Protein AF-A0A958MLS2-F1 (afdb_monomer_lite)

Radius of gyration: 17.6 Å; chains: 1; bounding box: 51×24×46 Å

Structure (mmCIF, N/CA/C/O backbone):
data_AF-A0A958MLS2-F1
#
_entry.id   AF-A0A958MLS2-F1
#
loop_
_atom_site.group_PDB
_atom_site.id
_atom_site.type_symbol
_atom_site.label_atom_id
_atom_site.label_alt_id
_atom_site.label_comp_id
_atom_site.label_asym_id
_atom_site.label_entity_id
_atom_site.label_seq_id
_atom_site.pdbx_PDB_ins_code
_atom_site.Cartn_x
_atom_site.Cartn_y
_atom_site.Cartn_z
_atom_site.occupancy
_atom_site.B_iso_or_equiv
_atom_site.auth_seq_id
_atom_site.auth_comp_id
_atom_site.auth_asym_id
_atom_site.auth_atom_id
_atom_site.pdbx_PDB_model_num
ATOM 1 N N . MET A 1 1 ? 6.315 -8.065 21.417 1.00 44.38 1 MET A N 1
ATOM 2 C CA . MET A 1 1 ? 6.592 -8.180 19.967 1.00 44.38 1 MET A CA 1
ATOM 3 C C . MET A 1 1 ? 8.064 -7.854 19.732 1.00 44.38 1 MET A C 1
ATOM 5 O O . MET A 1 1 ? 8.367 -6.891 19.051 1.00 44.38 1 MET A O 1
ATOM 9 N N . GLU A 1 2 ? 8.985 -8.589 20.366 1.00 45.56 2 GLU A N 1
ATOM 10 C CA . GLU A 1 2 ? 10.394 -8.153 20.466 1.00 45.56 2 GLU A CA 1
ATOM 11 C C . GLU A 1 2 ? 11.393 -9.127 19.819 1.00 45.56 2 GLU A C 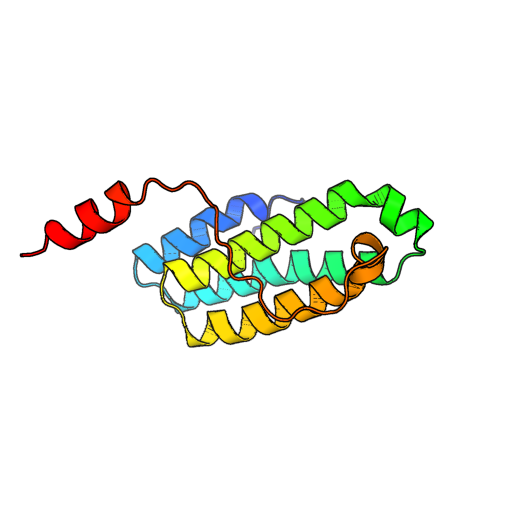1
ATOM 13 O O . GLU A 1 2 ? 12.591 -8.885 19.865 1.00 45.56 2 GLU A O 1
ATOM 18 N N . LYS A 1 3 ? 10.941 -10.224 19.189 1.00 49.12 3 LYS A N 1
ATOM 19 C CA . LYS A 1 3 ? 11.841 -11.200 18.540 1.00 49.12 3 LYS A CA 1
ATOM 20 C C . LYS A 1 3 ? 11.239 -11.902 17.319 1.00 49.12 3 LYS A C 1
ATOM 22 O O . LYS A 1 3 ? 11.164 -13.124 17.286 1.00 49.12 3 LYS A O 1
ATOM 27 N N . MET A 1 4 ? 10.860 -11.148 16.292 1.00 45.91 4 MET A N 1
ATOM 28 C CA . MET A 1 4 ? 10.838 -11.694 14.930 1.00 45.91 4 MET A CA 1
ATOM 29 C C . MET A 1 4 ? 11.526 -10.691 14.003 1.00 45.91 4 MET A C 1
ATOM 31 O O . MET A 1 4 ? 11.008 -9.586 13.852 1.00 45.91 4 MET A O 1
ATOM 35 N N . PRO A 1 5 ? 12.696 -11.013 13.418 1.00 44.91 5 PRO A N 1
ATOM 36 C CA . PRO A 1 5 ? 13.297 -10.176 12.393 1.00 44.91 5 PRO A CA 1
ATOM 37 C C . PRO A 1 5 ? 12.484 -10.372 11.112 1.00 44.91 5 PRO A C 1
ATOM 39 O O . PRO A 1 5 ? 12.824 -11.190 10.261 1.00 44.91 5 PRO A O 1
ATOM 42 N N . VAL A 1 6 ? 11.371 -9.645 11.006 1.00 49.91 6 VAL A N 1
ATOM 43 C CA . VAL A 1 6 ? 10.519 -9.645 9.809 1.00 49.91 6 VAL A CA 1
ATOM 44 C C . VAL A 1 6 ? 11.298 -9.091 8.601 1.00 49.91 6 VAL A C 1
ATOM 46 O O . VAL A 1 6 ? 10.979 -9.398 7.466 1.00 49.91 6 VAL A O 1
ATOM 49 N N . ASP A 1 7 ? 12.400 -8.370 8.840 1.00 49.53 7 ASP A N 1
ATOM 50 C CA . ASP A 1 7 ? 13.270 -7.726 7.844 1.00 49.53 7 ASP A CA 1
ATOM 51 C C . ASP A 1 7 ? 14.083 -8.640 6.911 1.00 49.53 7 ASP A C 1
ATOM 53 O O . ASP A 1 7 ? 14.839 -8.123 6.092 1.00 49.53 7 ASP A O 1
ATOM 57 N N . LYS A 1 8 ? 13.982 -9.974 7.002 1.00 44.41 8 LYS A N 1
ATOM 58 C CA . LYS A 1 8 ? 14.843 -10.871 6.198 1.00 44.41 8 LYS A CA 1
ATOM 59 C C . LYS A 1 8 ? 14.141 -11.812 5.236 1.00 44.41 8 LYS A C 1
ATOM 61 O O . LYS A 1 8 ? 14.820 -12.480 4.463 1.00 44.41 8 LYS A O 1
ATOM 66 N N . PHE A 1 9 ? 12.819 -11.865 5.249 1.00 45.62 9 PHE A N 1
ATOM 67 C CA . PHE A 1 9 ? 12.084 -12.764 4.375 1.00 45.62 9 PHE A CA 1
ATOM 68 C C . PHE A 1 9 ? 10.737 -12.134 4.036 1.00 45.62 9 PHE A C 1
ATOM 70 O O . PHE A 1 9 ? 10.109 -11.561 4.922 1.00 45.62 9 PHE A O 1
ATOM 77 N N . GLY A 1 10 ? 10.291 -12.265 2.784 1.00 54.19 10 GLY A N 1
ATOM 78 C CA . GLY A 1 10 ? 9.017 -11.752 2.251 1.00 54.19 10 GLY A CA 1
ATOM 79 C C . GLY A 1 10 ? 7.749 -12.366 2.868 1.00 54.19 10 GLY A C 1
ATOM 80 O O . GLY A 1 10 ? 6.761 -12.587 2.178 1.00 54.19 10 GLY A O 1
ATOM 81 N N . TYR A 1 11 ? 7.767 -12.658 4.169 1.00 60.72 11 TYR A N 1
ATOM 82 C CA . TYR A 1 11 ? 6.664 -13.181 4.967 1.00 60.72 11 TYR A CA 1
ATOM 83 C C . TYR A 1 11 ? 5.753 -12.078 5.523 1.00 60.72 11 TYR A C 1
ATOM 85 O O . TYR A 1 11 ? 4.899 -12.367 6.356 1.00 60.72 11 TYR A O 1
ATOM 93 N N . TYR A 1 12 ? 5.901 -10.820 5.092 1.00 69.62 12 TYR A N 1
ATOM 94 C CA . TYR A 1 12 ? 4.982 -9.741 5.486 1.00 69.62 12 TYR A CA 1
ATOM 95 C C . TYR A 1 12 ? 3.538 -10.034 5.059 1.00 69.62 12 TYR A C 1
ATOM 97 O O . TYR A 1 12 ? 2.597 -9.667 5.753 1.00 69.62 12 TYR A O 1
ATOM 105 N N . THR A 1 13 ? 3.383 -10.806 3.987 1.00 70.25 13 THR A N 1
ATOM 106 C CA . THR A 1 13 ? 2.121 -11.360 3.486 1.00 70.25 13 THR A CA 1
ATOM 107 C C . THR A 1 13 ? 1.385 -12.197 4.537 1.00 70.25 13 THR A C 1
ATOM 109 O O . THR A 1 13 ? 0.161 -12.176 4.618 1.00 70.25 13 THR A O 1
ATOM 112 N N . LEU A 1 14 ? 2.122 -12.886 5.416 1.00 80.81 14 LEU A N 1
ATOM 113 C CA . LEU A 1 14 ? 1.549 -13.670 6.512 1.00 80.81 14 LEU A CA 1
ATOM 114 C C . LEU A 1 14 ? 0.997 -12.789 7.635 1.00 80.81 14 LEU A C 1
ATOM 116 O O . LEU A 1 14 ? 0.289 -13.292 8.505 1.00 80.81 14 LEU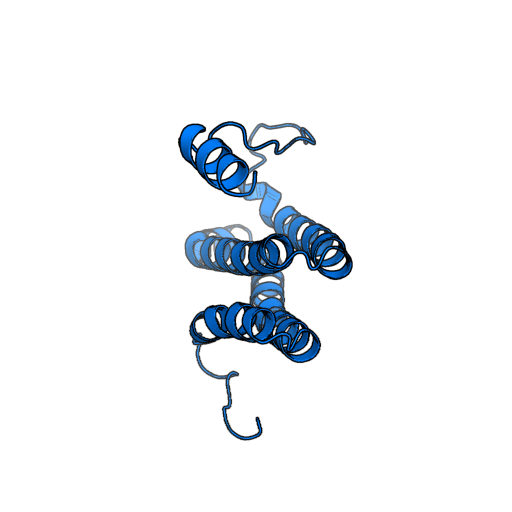 A O 1
ATOM 120 N N . LEU A 1 15 ? 1.336 -11.498 7.651 1.00 85.19 15 LEU A N 1
ATOM 121 C CA . LEU A 1 15 ? 0.894 -10.553 8.672 1.00 85.19 15 LEU A CA 1
ATOM 122 C C . LEU A 1 15 ? -0.417 -9.853 8.297 1.00 85.19 15 LEU A C 1
ATOM 124 O O . LEU A 1 15 ? -1.100 -9.359 9.191 1.00 85.19 15 LEU A O 1
ATOM 128 N N . GLU A 1 16 ? -0.802 -9.856 7.019 1.00 83.75 16 GLU A N 1
ATOM 129 C CA . GLU A 1 16 ? -2.023 -9.200 6.532 1.00 83.75 16 GLU A CA 1
ATOM 130 C C . GLU A 1 16 ? -3.291 -9.690 7.261 1.00 83.75 16 GLU A C 1
ATOM 132 O O . GLU A 1 16 ? -4.039 -8.844 7.763 1.00 83.75 16 GLU A O 1
ATOM 137 N N . PRO A 1 17 ? -3.507 -11.010 7.481 1.00 89.56 17 PRO A N 1
ATOM 138 C CA . PRO A 1 17 ? -4.676 -11.489 8.226 1.00 89.56 17 PRO A CA 1
ATOM 139 C C . PRO A 1 17 ? -4.729 -10.988 9.678 1.00 89.56 17 PRO A C 1
ATOM 141 O O . PRO A 1 17 ? -5.806 -10.845 10.257 1.00 89.56 17 PRO A O 1
ATOM 144 N N . PHE A 1 18 ? -3.574 -10.693 10.285 1.00 92.25 18 PHE A N 1
ATOM 145 C CA . PHE A 1 18 ? -3.510 -10.206 11.664 1.00 92.25 18 PHE A CA 1
ATOM 146 C C . PHE A 1 18 ? -3.931 -8.739 11.792 1.00 92.25 18 PHE A C 1
ATOM 148 O O . PHE A 1 18 ? -4.335 -8.334 12.881 1.00 92.25 18 PHE A O 1
ATOM 155 N N . ILE A 1 19 ? -3.873 -7.949 10.713 1.00 95.62 19 ILE A N 1
ATOM 156 C CA . ILE A 1 19 ? -4.387 -6.571 10.708 1.00 95.62 19 ILE A CA 1
ATOM 157 C C . ILE A 1 19 ? -5.899 -6.606 10.927 1.00 95.62 19 ILE A C 1
ATOM 159 O O . ILE A 1 19 ? -6.389 -5.995 11.876 1.00 95.62 19 ILE A O 1
ATOM 163 N N . GLY A 1 20 ? -6.613 -7.390 10.112 1.00 94.25 20 GLY A N 1
ATOM 164 C CA . GLY A 1 20 ? -8.050 -7.603 10.276 1.00 94.25 20 GLY A CA 1
ATOM 165 C C . GLY A 1 20 ? -8.382 -8.204 11.638 1.00 94.25 20 GLY A C 1
ATOM 166 O O . GLY A 1 20 ? -9.194 -7.658 12.374 1.00 94.25 20 GLY A O 1
ATOM 167 N N . GLY A 1 21 ? -7.637 -9.231 12.057 1.00 96.50 21 GLY A N 1
ATOM 168 C CA . GLY A 1 21 ? -7.806 -9.827 13.382 1.00 96.50 21 GLY A CA 1
ATOM 169 C C . GLY A 1 21 ? -7.648 -8.840 14.548 1.00 96.50 21 GLY A C 1
ATOM 170 O O . GLY A 1 21 ? -8.292 -9.022 15.577 1.00 96.50 21 GLY A O 1
ATOM 171 N N . TYR A 1 22 ? -6.825 -7.790 14.420 1.00 97.94 22 TYR A N 1
ATOM 172 C CA . TYR A 1 22 ? -6.755 -6.730 15.429 1.00 97.94 22 TYR A CA 1
ATOM 173 C C . TYR A 1 22 ? -7.961 -5.791 15.398 1.00 97.94 22 TYR A C 1
ATOM 175 O O . TYR A 1 22 ? -8.379 -5.363 16.475 1.00 97.94 22 TYR A O 1
ATOM 183 N N . TYR A 1 23 ? -8.520 -5.488 14.224 1.00 97.31 23 TYR A N 1
ATOM 184 C CA . TYR A 1 23 ? -9.774 -4.738 14.127 1.00 97.31 23 TYR A CA 1
ATOM 185 C C . TYR A 1 23 ? -10.948 -5.516 14.737 1.00 97.31 23 TYR A C 1
ATOM 187 O O . TYR A 1 23 ? -11.669 -4.954 15.555 1.00 97.31 23 TYR A O 1
ATOM 195 N N . GLU A 1 24 ? -11.066 -6.815 14.444 1.00 96.94 24 GLU A N 1
ATOM 196 C CA . GLU A 1 24 ? -12.130 -7.705 14.951 1.00 96.94 24 GLU A CA 1
ATOM 197 C C . GLU A 1 24 ? -12.190 -7.796 16.483 1.00 96.94 24 GLU A C 1
ATOM 199 O O . GLU A 1 24 ? -13.241 -8.036 17.069 1.00 96.94 24 GLU A O 1
ATOM 204 N N . ILE A 1 25 ? -11.056 -7.600 17.163 1.00 97.75 25 ILE A N 1
ATOM 205 C CA . ILE A 1 25 ? -10.981 -7.598 18.634 1.00 97.75 25 ILE A CA 1
ATOM 206 C C . ILE A 1 25 ? -10.859 -6.187 19.222 1.00 97.75 25 ILE A C 1
ATOM 208 O O . ILE A 1 25 ? -10.334 -6.028 20.328 1.00 97.75 25 ILE A O 1
ATOM 212 N N . GLU A 1 26 ? -11.274 -5.171 18.460 1.00 96.88 26 GLU A N 1
ATOM 213 C CA . GLU A 1 26 ? -11.312 -3.752 18.842 1.00 96.88 26 GLU A CA 1
ATOM 214 C C . GLU A 1 26 ? -9.941 -3.176 19.258 1.00 96.88 26 GLU A C 1
ATOM 216 O O . GLU A 1 26 ? -9.832 -2.204 20.008 1.00 96.88 26 GLU A O 1
ATOM 221 N N . LYS A 1 27 ? -8.842 -3.757 18.761 1.00 98.00 27 LYS A N 1
ATOM 222 C CA . LYS A 1 27 ? -7.466 -3.279 18.991 1.00 98.00 27 LYS A CA 1
ATOM 223 C C . LYS A 1 27 ? -6.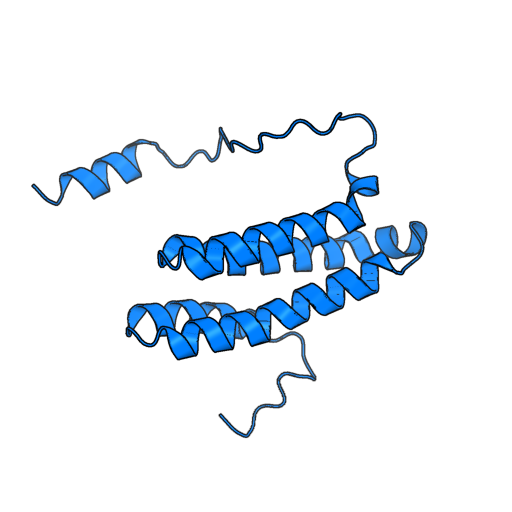986 -2.411 17.832 1.00 98.00 27 LYS A C 1
ATOM 225 O O . LYS A 1 27 ? -5.913 -2.653 17.273 1.00 98.00 27 LYS A O 1
ATOM 230 N N . THR A 1 28 ? -7.745 -1.360 17.534 1.00 97.25 28 THR A N 1
ATOM 231 C CA . THR A 1 28 ? -7.521 -0.422 16.420 1.00 97.25 28 THR A CA 1
ATOM 232 C C . THR A 1 28 ? -6.087 0.105 16.351 1.00 97.25 28 THR A C 1
ATOM 234 O O . THR A 1 28 ? -5.462 0.036 15.298 1.00 97.25 28 THR A O 1
ATOM 237 N N . ASP A 1 29 ? -5.492 0.538 17.467 1.00 97.50 29 ASP A N 1
ATOM 238 C CA . ASP A 1 29 ? -4.112 1.055 17.463 1.00 97.50 29 ASP A CA 1
ATOM 239 C C . ASP A 1 29 ? -3.079 0.003 17.033 1.00 97.50 29 ASP A C 1
ATOM 241 O O . ASP A 1 29 ? -2.079 0.322 16.387 1.00 97.50 29 ASP A O 1
ATOM 245 N N . LYS A 1 30 ? -3.314 -1.273 17.367 1.00 96.94 30 LYS A N 1
ATOM 246 C CA . LYS A 1 30 ? -2.439 -2.374 16.940 1.00 96.94 30 LYS A CA 1
ATOM 247 C C . LYS A 1 30 ? -2.655 -2.716 15.474 1.00 96.94 30 LYS A C 1
ATOM 249 O O . LYS A 1 30 ? -1.669 -2.982 14.792 1.00 96.94 30 LYS A O 1
ATOM 254 N N . ALA A 1 31 ? -3.903 -2.672 15.006 1.00 97.56 31 ALA A N 1
ATOM 255 C CA . ALA A 1 31 ? -4.236 -2.863 13.600 1.00 97.56 31 ALA A CA 1
ATOM 256 C C . ALA A 1 31 ? -3.551 -1.799 12.734 1.00 97.56 31 ALA A C 1
ATOM 258 O O . ALA A 1 31 ? -2.781 -2.141 11.841 1.00 97.56 31 ALA A O 1
ATOM 259 N N . ARG A 1 32 ? -3.722 -0.516 13.081 1.00 98.00 32 ARG A N 1
ATOM 260 C CA . ARG A 1 32 ? -3.094 0.622 12.393 1.00 98.00 32 ARG A CA 1
ATOM 261 C C . ARG A 1 32 ? -1.573 0.545 12.401 1.00 98.00 32 ARG A C 1
ATOM 263 O O . ARG A 1 32 ? -0.942 0.790 11.377 1.00 98.00 32 ARG A O 1
ATOM 270 N N . LYS A 1 33 ? -0.972 0.186 13.539 1.00 97.12 33 LYS A N 1
ATOM 271 C CA . LYS A 1 33 ? 0.483 0.029 13.635 1.00 97.12 33 LYS A CA 1
ATOM 272 C C . LYS A 1 33 ? 0.991 -1.090 12.726 1.00 97.12 33 LYS A C 1
ATOM 274 O O . LYS A 1 33 ? 1.927 -0.868 11.968 1.00 97.12 33 LYS A O 1
ATOM 279 N N . LEU A 1 34 ? 0.365 -2.268 12.780 1.00 95.69 34 LEU A N 1
ATOM 280 C CA . LEU A 1 34 ? 0.762 -3.386 11.929 1.00 95.69 34 LEU A CA 1
ATOM 281 C C . LEU A 1 34 ? 0.549 -3.058 10.447 1.00 95.69 34 LEU A C 1
ATOM 283 O O . LEU A 1 34 ? 1.432 -3.335 9.643 1.00 95.69 34 LEU A O 1
ATOM 287 N N . TYR A 1 35 ? -0.567 -2.413 10.099 1.00 97.19 35 TYR A N 1
ATOM 288 C CA . TYR A 1 35 ? -0.807 -1.897 8.754 1.00 97.19 35 TYR A CA 1
ATOM 289 C C . TYR A 1 35 ? 0.359 -1.021 8.285 1.00 97.19 35 TYR A C 1
ATOM 291 O O . TYR A 1 35 ? 0.909 -1.271 7.220 1.00 97.19 35 TYR A O 1
ATOM 299 N N . GLN A 1 36 ? 0.781 -0.037 9.087 1.00 96.94 36 GLN A N 1
ATOM 300 C CA . GLN A 1 36 ? 1.869 0.873 8.715 1.00 96.94 36 GLN A CA 1
ATOM 301 C C . GLN A 1 36 ? 3.196 0.134 8.527 1.00 96.94 36 GLN A C 1
ATOM 303 O O . GLN A 1 36 ? 3.916 0.402 7.565 1.00 96.94 36 GLN A O 1
ATOM 308 N N . ASP A 1 37 ? 3.504 -0.806 9.423 1.00 93.69 37 ASP A N 1
ATOM 309 C CA . ASP A 1 37 ? 4.731 -1.600 9.365 1.00 93.69 37 ASP A CA 1
ATOM 310 C C . ASP A 1 37 ? 4.788 -2.461 8.086 1.00 93.69 37 ASP A C 1
ATOM 312 O O . ASP A 1 37 ? 5.846 -2.559 7.462 1.00 93.69 37 ASP A O 1
ATOM 316 N N . VAL A 1 38 ? 3.659 -3.052 7.669 1.00 94.12 38 VAL A N 1
ATOM 317 C CA . VAL A 1 38 ? 3.565 -3.880 6.452 1.00 94.12 38 VAL A CA 1
ATOM 318 C C . VAL A 1 38 ? 3.510 -3.008 5.192 1.00 94.12 38 VAL A C 1
ATOM 320 O O . VAL A 1 38 ? 4.293 -3.227 4.270 1.00 94.12 38 VAL A O 1
ATOM 323 N N . ALA A 1 39 ? 2.653 -1.982 5.157 1.00 96.06 39 ALA A N 1
ATOM 324 C CA . ALA A 1 39 ? 2.495 -1.083 4.010 1.00 96.06 39 ALA A CA 1
ATOM 325 C C . ALA A 1 39 ? 3.816 -0.409 3.626 1.00 96.06 39 ALA A C 1
ATOM 327 O O . ALA A 1 39 ? 4.140 -0.298 2.445 1.00 96.06 39 ALA A O 1
ATOM 328 N N . LYS A 1 40 ? 4.627 -0.031 4.622 1.00 95.25 40 LYS A N 1
ATOM 329 C CA . LYS A 1 40 ? 5.951 0.553 4.401 1.00 95.25 40 LYS A CA 1
ATOM 330 C C . LYS A 1 40 ? 6.856 -0.333 3.538 1.00 95.25 40 LYS A C 1
ATOM 332 O O . LYS A 1 40 ? 7.634 0.203 2.761 1.00 95.25 40 LYS A O 1
ATOM 337 N N . LYS A 1 41 ? 6.749 -1.662 3.629 1.00 93.38 41 LYS A N 1
ATOM 338 C CA . LYS A 1 41 ? 7.574 -2.584 2.833 1.00 93.38 41 LYS A CA 1
ATOM 339 C C . LYS A 1 41 ? 7.218 -2.547 1.357 1.00 93.38 41 LYS A C 1
ATOM 341 O O . LYS A 1 41 ? 8.109 -2.390 0.531 1.00 93.38 41 LYS A O 1
ATOM 346 N N . TYR A 1 42 ? 5.928 -2.591 1.036 1.00 94.94 42 TYR A N 1
ATOM 347 C CA . TYR A 1 42 ? 5.479 -2.447 -0.348 1.00 94.94 42 TYR A CA 1
ATOM 348 C C . TYR A 1 42 ? 5.814 -1.055 -0.896 1.00 94.94 42 TYR A C 1
ATOM 350 O O . TYR A 1 42 ? 6.325 -0.931 -2.001 1.00 94.94 42 TYR A O 1
ATOM 358 N N . GLN A 1 43 ? 5.633 -0.001 -0.097 1.00 96.75 43 GLN A N 1
ATOM 359 C CA . GLN A 1 43 ? 6.021 1.365 -0.464 1.00 96.75 43 GLN A CA 1
ATOM 360 C C . GLN A 1 43 ? 7.529 1.496 -0.760 1.00 96.75 43 GLN A C 1
ATOM 362 O O . GLN A 1 43 ? 7.914 2.116 -1.750 1.00 96.75 43 GLN A O 1
ATOM 367 N N . GLU A 1 44 ? 8.392 0.909 0.077 1.00 95.25 44 GLU A N 1
ATOM 368 C CA . GLU A 1 44 ? 9.848 0.893 -0.127 1.00 95.25 44 GLU A CA 1
ATOM 369 C C . GLU A 1 44 ? 10.237 0.135 -1.404 1.00 95.25 44 GLU A C 1
ATOM 371 O O . GLU A 1 44 ? 11.065 0.634 -2.169 1.00 95.25 44 GLU A O 1
ATOM 376 N N . ASN A 1 45 ? 9.608 -1.013 -1.674 1.00 94.75 45 ASN A N 1
ATOM 377 C CA . ASN A 1 45 ? 9.841 -1.780 -2.896 1.00 94.75 45 ASN A CA 1
ATOM 378 C C . ASN A 1 45 ? 9.402 -1.010 -4.148 1.00 94.75 45 ASN A C 1
ATOM 380 O O . ASN A 1 45 ? 10.185 -0.851 -5.081 1.00 94.75 45 ASN A O 1
ATOM 384 N N . LEU A 1 46 ? 8.180 -0.469 -4.157 1.00 96.56 46 LEU A N 1
ATOM 385 C CA . LEU A 1 46 ? 7.656 0.318 -5.277 1.00 96.56 46 LEU A CA 1
ATOM 386 C C . LEU A 1 46 ? 8.526 1.547 -5.549 1.00 96.56 46 LEU A C 1
ATOM 388 O O . LEU A 1 46 ? 8.832 1.854 -6.700 1.00 96.56 46 LEU A O 1
ATOM 392 N N . LYS A 1 47 ? 9.006 2.217 -4.496 1.00 96.25 47 LYS A N 1
ATOM 393 C CA . LYS A 1 47 ? 9.978 3.298 -4.655 1.00 96.25 47 LYS A CA 1
ATOM 394 C C . LYS A 1 47 ? 11.268 2.800 -5.309 1.00 96.25 47 LYS A C 1
ATOM 396 O O . LYS A 1 47 ? 11.713 3.405 -6.279 1.00 96.25 47 LYS A O 1
ATOM 401 N N . TYR A 1 48 ? 11.845 1.708 -4.812 1.00 94.94 48 TYR A N 1
ATOM 402 C CA . TYR A 1 48 ? 13.061 1.127 -5.381 1.00 94.94 48 TYR A CA 1
ATOM 403 C C . TYR A 1 48 ? 12.896 0.801 -6.872 1.00 94.94 48 TYR A C 1
ATOM 405 O O . TYR A 1 48 ? 13.728 1.206 -7.682 1.00 94.94 48 TYR A O 1
ATOM 413 N N . TYR A 1 49 ? 11.803 0.135 -7.253 1.00 94.25 49 TYR A N 1
ATOM 414 C CA . TYR A 1 49 ? 11.542 -0.200 -8.651 1.00 94.25 49 TYR A CA 1
ATOM 415 C C . TYR A 1 49 ? 11.369 1.043 -9.530 1.00 94.25 49 TYR A C 1
ATOM 417 O O . TYR A 1 49 ? 11.883 1.064 -10.647 1.00 94.25 49 TYR A O 1
ATOM 425 N N . SER A 1 50 ? 10.726 2.101 -9.024 1.00 94.94 50 SER A N 1
ATOM 426 C CA . SER A 1 50 ? 10.548 3.355 -9.773 1.00 94.94 50 SER A CA 1
ATOM 427 C C . SER A 1 50 ? 11.863 4.056 -10.135 1.00 94.94 50 SER A C 1
ATOM 429 O O . SER A 1 50 ? 11.917 4.812 -11.102 1.00 94.94 50 SER A O 1
ATOM 431 N N . GLU A 1 51 ? 12.939 3.790 -9.388 1.00 95.50 51 GLU A N 1
ATOM 432 C CA . GLU A 1 51 ? 14.269 4.362 -9.624 1.00 95.50 51 GLU A CA 1
ATOM 433 C C . GLU A 1 51 ? 15.075 3.570 -10.677 1.00 95.50 51 GLU A C 1
ATOM 435 O O . GLU A 1 51 ? 16.150 4.004 -11.098 1.00 95.50 51 GLU A O 1
ATOM 440 N N . LEU A 1 52 ? 14.574 2.413 -11.130 1.00 93.19 52 LEU A N 1
ATOM 441 C CA . LEU A 1 52 ? 15.216 1.597 -12.163 1.00 93.19 52 LEU A CA 1
ATOM 442 C C . LEU A 1 52 ? 14.927 2.124 -13.577 1.00 93.19 52 LEU A C 1
ATOM 444 O O . LEU A 1 52 ? 13.959 2.840 -13.823 1.00 93.19 52 LEU A O 1
ATOM 448 N N . THR A 1 53 ? 15.747 1.710 -14.547 1.00 95.56 53 THR A N 1
ATOM 449 C CA . THR A 1 53 ? 15.466 1.941 -15.975 1.00 95.56 53 THR A CA 1
ATOM 450 C C . THR A 1 53 ? 14.184 1.223 -16.406 1.00 95.56 53 THR A C 1
ATOM 452 O O . THR A 1 53 ? 13.877 0.163 -15.868 1.00 95.56 53 THR A O 1
ATOM 455 N N . ILE A 1 54 ? 13.482 1.731 -17.426 1.00 94.44 54 ILE A N 1
ATOM 456 C CA . ILE A 1 54 ? 12.245 1.112 -17.954 1.00 94.44 54 ILE A CA 1
ATOM 457 C C . ILE A 1 54 ? 12.462 -0.365 -18.329 1.00 94.44 54 ILE A C 1
ATOM 459 O O . ILE A 1 54 ? 11.635 -1.214 -18.007 1.00 94.44 54 ILE A O 1
ATOM 463 N N . GLU A 1 55 ? 13.607 -0.702 -18.933 1.00 94.12 55 GLU A N 1
ATOM 464 C CA . GLU A 1 55 ? 13.972 -2.095 -19.239 1.00 94.12 55 GLU A CA 1
ATOM 465 C C . GLU A 1 55 ? 14.010 -2.973 -17.976 1.00 94.12 55 GLU A C 1
ATOM 467 O O . GLU A 1 55 ? 13.479 -4.082 -17.963 1.00 94.12 55 GLU A O 1
ATOM 472 N N . ASN A 1 56 ? 14.616 -2.478 -16.893 1.00 92.12 56 ASN A N 1
ATOM 473 C CA . ASN A 1 56 ? 14.682 -3.217 -15.637 1.00 92.12 56 ASN A CA 1
ATOM 474 C C . ASN A 1 56 ? 13.331 -3.238 -14.915 1.00 92.12 56 ASN A C 1
ATOM 476 O O . ASN A 1 56 ? 12.993 -4.265 -14.342 1.00 92.12 56 ASN A O 1
ATOM 480 N N . GLN A 1 57 ? 12.538 -2.165 -14.975 1.00 94.62 57 GLN A N 1
ATOM 481 C CA . GLN A 1 57 ? 11.162 -2.187 -14.473 1.00 94.62 57 GLN A CA 1
ATOM 482 C C . GLN A 1 57 ? 10.340 -3.259 -15.200 1.00 94.62 57 GLN A C 1
ATOM 484 O O . GLN A 1 57 ? 9.647 -4.030 -14.556 1.00 94.62 57 GLN A O 1
ATOM 489 N N . THR A 1 58 ? 10.489 -3.376 -16.524 1.00 94.56 58 THR A N 1
ATOM 490 C CA . THR A 1 58 ? 9.823 -4.415 -17.330 1.00 94.56 58 THR A CA 1
ATOM 491 C C . THR A 1 58 ? 10.286 -5.816 -16.929 1.00 94.56 58 THR A C 1
ATOM 493 O O . THR A 1 58 ? 9.483 -6.739 -16.843 1.00 94.56 58 THR A O 1
ATOM 496 N N . ARG A 1 59 ? 11.584 -5.987 -16.638 1.00 95.44 59 ARG A N 1
ATOM 497 C CA . ARG A 1 59 ? 12.135 -7.259 -16.146 1.00 95.44 59 ARG A CA 1
ATOM 498 C C . ARG A 1 59 ? 11.539 -7.685 -14.801 1.00 95.44 59 ARG A C 1
ATOM 500 O O . ARG A 1 59 ? 11.436 -8.883 -14.574 1.00 95.44 59 ARG A O 1
ATOM 507 N N . TYR A 1 60 ? 11.188 -6.728 -13.946 1.00 93.69 60 TYR A N 1
ATOM 508 C CA . TYR A 1 60 ? 10.597 -6.957 -12.623 1.00 93.69 60 TYR A CA 1
ATOM 509 C C . TYR A 1 60 ? 9.093 -6.647 -12.580 1.00 93.69 60 TYR A C 1
ATOM 511 O O . TYR A 1 60 ? 8.555 -6.313 -11.523 1.00 93.69 60 TYR A O 1
ATOM 519 N N . LEU A 1 61 ? 8.412 -6.677 -13.731 1.00 94.62 61 LEU A N 1
ATOM 520 C CA . LEU A 1 61 ? 7.018 -6.247 -13.823 1.00 94.62 61 LEU A CA 1
ATOM 521 C C . LEU A 1 61 ? 6.103 -7.100 -12.936 1.00 94.62 61 LEU A C 1
ATOM 523 O O . LEU A 1 61 ? 5.249 -6.549 -12.246 1.00 94.62 61 LEU A O 1
ATOM 527 N N . ASP A 1 62 ? 6.321 -8.415 -12.895 1.00 94.75 62 ASP A N 1
ATOM 528 C CA . ASP A 1 62 ? 5.531 -9.334 -12.071 1.00 94.75 62 ASP A CA 1
ATOM 529 C C . ASP A 1 62 ? 5.670 -9.018 -10.573 1.00 94.75 62 ASP A C 1
ATOM 531 O O . ASP A 1 62 ? 4.683 -9.037 -9.830 1.00 94.75 62 ASP A O 1
ATOM 535 N N . GLU A 1 63 ? 6.879 -8.685 -10.110 1.00 94.00 63 GLU A N 1
ATOM 536 C CA . GLU A 1 63 ? 7.124 -8.273 -8.729 1.00 94.00 63 GLU A CA 1
ATOM 537 C C . GLU A 1 63 ? 6.495 -6.911 -8.416 1.00 94.00 63 GLU A C 1
ATOM 539 O O . GLU A 1 63 ? 5.863 -6.760 -7.370 1.00 94.00 63 GLU A O 1
ATOM 544 N N . ILE A 1 64 ? 6.603 -5.943 -9.333 1.00 94.94 64 ILE A N 1
ATOM 545 C CA . ILE A 1 64 ? 5.977 -4.620 -9.192 1.00 94.94 64 ILE A CA 1
ATOM 546 C C . ILE A 1 64 ? 4.457 -4.763 -9.070 1.00 94.94 64 ILE A C 1
ATOM 548 O O . ILE A 1 64 ? 3.859 -4.210 -8.146 1.00 94.94 64 ILE A O 1
ATOM 552 N N . VAL A 1 65 ? 3.829 -5.524 -9.970 1.00 95.88 65 VAL A N 1
ATOM 553 C CA . VAL A 1 65 ? 2.380 -5.771 -9.948 1.00 95.88 65 VAL A CA 1
ATOM 554 C C . VAL A 1 65 ? 1.980 -6.484 -8.659 1.00 95.88 65 VAL A C 1
ATOM 556 O O . VAL A 1 65 ? 1.029 -6.063 -8.003 1.00 95.88 65 VAL A O 1
ATOM 559 N N . SER A 1 66 ? 2.743 -7.496 -8.238 1.00 94.56 66 SER A N 1
ATOM 560 C CA . SER A 1 66 ? 2.491 -8.206 -6.980 1.00 94.56 66 SER A CA 1
ATOM 561 C C . SER A 1 66 ? 2.522 -7.270 -5.766 1.00 94.56 66 SER A C 1
ATOM 563 O O . SER A 1 66 ? 1.653 -7.358 -4.897 1.00 94.56 66 SER A O 1
ATOM 565 N N . ASP A 1 67 ? 3.491 -6.356 -5.693 1.00 95.12 67 ASP A N 1
ATOM 566 C CA . ASP A 1 67 ? 3.583 -5.381 -4.602 1.00 95.12 67 ASP A CA 1
ATOM 567 C C . ASP A 1 67 ? 2.457 -4.336 -4.661 1.00 95.12 67 ASP A C 1
ATOM 569 O O . ASP A 1 67 ? 1.922 -3.952 -3.615 1.00 95.12 67 ASP A O 1
ATOM 573 N N . ILE A 1 68 ? 2.034 -3.918 -5.861 1.00 96.38 68 ILE A N 1
ATOM 574 C CA . ILE A 1 68 ? 0.863 -3.048 -6.057 1.00 96.38 68 ILE A CA 1
ATOM 575 C C . ILE A 1 68 ? -0.408 -3.726 -5.535 1.00 96.38 68 ILE A C 1
ATOM 577 O O . ILE A 1 68 ? -1.168 -3.110 -4.784 1.00 96.38 68 ILE A O 1
ATOM 581 N N . GLU A 1 69 ? -0.657 -4.977 -5.918 1.00 95.38 69 GLU A N 1
ATOM 582 C CA . GLU A 1 69 ? -1.862 -5.711 -5.521 1.00 95.38 69 GLU A CA 1
ATOM 583 C C . GLU A 1 69 ? -1.913 -5.950 -4.014 1.00 95.38 69 GLU A C 1
ATOM 585 O O . GLU A 1 69 ? -2.955 -5.749 -3.386 1.00 95.38 69 GLU A O 1
ATOM 590 N N . ARG A 1 70 ? -0.779 -6.307 -3.406 1.00 94.69 70 ARG A N 1
ATOM 591 C CA . ARG A 1 70 ? -0.689 -6.493 -1.955 1.00 94.69 70 ARG A CA 1
ATOM 592 C C . ARG A 1 70 ? -0.883 -5.188 -1.198 1.00 94.69 70 ARG A C 1
ATOM 594 O O . ARG A 1 70 ? -1.612 -5.156 -0.207 1.00 94.69 70 ARG A O 1
ATOM 601 N N . TYR A 1 71 ? -0.290 -4.094 -1.674 1.00 96.69 71 TYR A N 1
ATOM 602 C CA . TYR A 1 71 ? -0.499 -2.793 -1.050 1.00 96.69 71 TYR A CA 1
ATOM 603 C C . TYR A 1 71 ? -1.958 -2.330 -1.187 1.00 96.69 71 TYR A C 1
ATOM 605 O O . TYR A 1 71 ? -2.535 -1.853 -0.210 1.00 96.69 71 TYR A O 1
ATOM 613 N N . ARG A 1 72 ? -2.599 -2.557 -2.341 1.00 96.69 72 ARG A N 1
ATOM 614 C CA . ARG A 1 72 ? -4.039 -2.314 -2.513 1.00 96.69 72 ARG A CA 1
ATOM 615 C C . ARG A 1 72 ? -4.864 -3.108 -1.500 1.00 96.69 72 ARG A C 1
ATOM 617 O O . ARG A 1 72 ? -5.689 -2.518 -0.813 1.00 96.69 72 ARG A O 1
ATOM 624 N N . GLY A 1 73 ? -4.587 -4.405 -1.346 1.00 95.12 73 GLY A N 1
ATOM 625 C CA . GLY A 1 73 ? -5.283 -5.257 -0.380 1.00 95.12 73 GLY A CA 1
ATOM 626 C C . GLY A 1 73 ? -5.185 -4.738 1.058 1.00 95.12 73 GLY A C 1
ATOM 627 O O . GLY A 1 73 ? -6.163 -4.782 1.800 1.00 95.12 73 GLY A O 1
ATOM 628 N N . LEU A 1 74 ? -4.041 -4.166 1.447 1.00 96.38 74 LEU A N 1
ATOM 629 C CA . LEU A 1 74 ? -3.917 -3.495 2.741 1.00 96.38 74 LEU A CA 1
ATOM 630 C C . LEU A 1 74 ? -4.835 -2.275 2.856 1.00 96.38 74 LEU A C 1
ATOM 632 O O . LEU A 1 74 ? -5.494 -2.112 3.884 1.00 96.38 74 LEU A O 1
ATOM 636 N N . VAL A 1 75 ? -4.849 -1.399 1.847 1.00 97.44 75 VAL A N 1
ATOM 637 C CA . VAL A 1 75 ? -5.698 -0.195 1.844 1.00 97.44 75 VAL A CA 1
ATOM 638 C C . VAL A 1 75 ? -7.173 -0.590 1.931 1.00 97.44 75 VAL A C 1
ATOM 640 O O . VAL A 1 75 ? -7.913 -0.013 2.730 1.00 97.44 75 VAL A O 1
ATOM 643 N N . ASP A 1 76 ? -7.578 -1.631 1.201 1.00 95.88 76 ASP A N 1
ATOM 644 C CA . ASP A 1 76 ? -8.942 -2.161 1.216 1.00 95.88 76 ASP A CA 1
ATOM 645 C C . ASP A 1 76 ? -9.358 -2.638 2.617 1.00 95.88 76 ASP A C 1
ATOM 647 O O . ASP A 1 76 ? -10.492 -2.399 3.034 1.00 95.88 76 ASP A O 1
ATOM 651 N N . LEU A 1 77 ? -8.445 -3.225 3.407 1.00 95.75 77 LEU A N 1
ATOM 652 C CA . LEU A 1 77 ? -8.740 -3.586 4.802 1.00 95.75 77 LEU A CA 1
ATOM 653 C C . LEU A 1 77 ? -9.152 -2.366 5.636 1.00 95.75 77 LEU A C 1
ATOM 655 O O . LEU A 1 77 ? -10.072 -2.466 6.443 1.00 95.75 77 LEU A O 1
ATOM 659 N N . LEU A 1 78 ? -8.517 -1.206 5.446 1.00 97.44 78 LEU A N 1
ATOM 660 C CA . LEU A 1 78 ? -8.898 0.010 6.175 1.00 97.44 78 LEU A CA 1
ATOM 661 C C . LEU A 1 78 ? -10.332 0.441 5.845 1.00 97.44 78 LEU A C 1
ATOM 663 O O . LEU A 1 78 ? -11.056 0.897 6.729 1.00 97.44 78 LEU A O 1
ATOM 667 N N . VAL A 1 79 ? -10.747 0.267 4.588 1.00 95.19 79 VAL A N 1
ATOM 668 C CA . VAL A 1 79 ? -12.112 0.559 4.133 1.00 95.19 79 VAL A CA 1
ATOM 669 C C . VAL A 1 79 ? -13.103 -0.442 4.727 1.00 95.19 79 VAL A C 1
ATOM 671 O O . VAL A 1 79 ? -14.111 -0.024 5.294 1.00 95.19 79 VAL A O 1
ATOM 674 N N . ILE A 1 80 ? -12.795 -1.743 4.659 1.00 96.19 80 ILE A N 1
ATOM 675 C CA . ILE A 1 80 ? -13.634 -2.832 5.190 1.00 96.19 80 ILE A CA 1
ATOM 676 C C . ILE A 1 80 ? -13.924 -2.628 6.682 1.00 96.19 80 ILE A C 1
ATOM 678 O O . ILE A 1 80 ? -15.070 -2.741 7.108 1.00 96.19 80 ILE A O 1
ATOM 682 N N . TYR A 1 81 ? -12.909 -2.263 7.467 1.00 96.69 81 TYR A N 1
ATOM 683 C CA . TYR A 1 81 ? -13.050 -2.016 8.907 1.00 96.69 81 TYR A CA 1
ATOM 684 C C . TYR A 1 81 ? -13.457 -0.575 9.258 1.00 96.69 81 TYR A C 1
ATOM 686 O O . TYR A 1 81 ? -13.419 -0.185 10.425 1.00 96.69 81 TYR A O 1
ATOM 694 N N . ASN A 1 82 ? -13.885 0.216 8.267 1.00 95.62 82 ASN A N 1
ATOM 695 C CA . ASN A 1 82 ? -14.420 1.568 8.433 1.00 95.62 82 ASN A CA 1
ATOM 696 C C . ASN A 1 82 ? -13.453 2.561 9.119 1.00 95.62 82 ASN A C 1
ATOM 698 O O . ASN A 1 82 ? -13.875 3.517 9.776 1.00 95.62 82 ASN A O 1
ATOM 702 N N . ASP A 1 83 ? -12.143 2.379 8.935 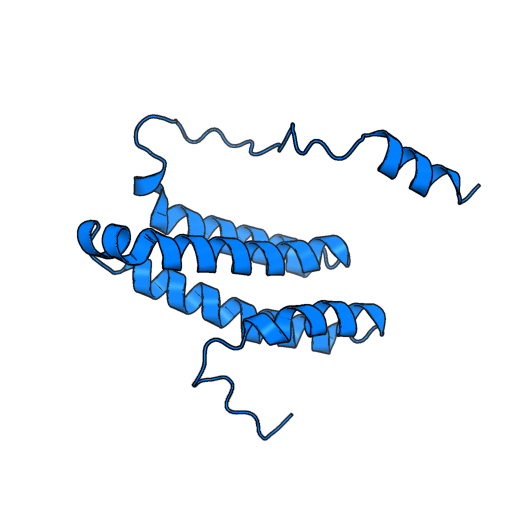1.00 96.62 83 ASP A N 1
ATOM 703 C CA . ASP A 1 83 ? -11.103 3.293 9.411 1.00 96.62 83 ASP A CA 1
ATOM 704 C C . ASP A 1 83 ? -10.908 4.463 8.431 1.00 96.62 83 ASP A C 1
ATOM 706 O O . ASP A 1 83 ? -9.874 4.609 7.775 1.00 96.62 83 ASP A O 1
ATOM 710 N N . LYS A 1 84 ? -11.950 5.291 8.296 1.00 94.31 84 LYS A N 1
ATOM 711 C CA . LYS A 1 84 ? -12.061 6.308 7.235 1.00 94.31 84 LYS A CA 1
ATOM 712 C C . LYS A 1 84 ? -10.886 7.287 7.192 1.00 94.31 84 LYS A C 1
ATOM 714 O O . LYS A 1 84 ? -10.383 7.590 6.111 1.00 94.31 84 LYS A O 1
ATOM 719 N N . ASP A 1 85 ? -10.439 7.768 8.351 1.00 94.88 85 ASP A N 1
ATOM 720 C CA . ASP A 1 85 ? -9.372 8.772 8.437 1.00 94.88 85 ASP A CA 1
ATOM 721 C C . ASP A 1 85 ? -8.036 8.238 7.915 1.00 94.88 85 ASP A C 1
ATOM 723 O O . ASP A 1 85 ? -7.279 8.974 7.273 1.00 94.88 85 ASP A O 1
ATOM 727 N N . LEU A 1 86 ? -7.720 6.973 8.215 1.00 96.81 86 LEU A N 1
ATOM 728 C CA . LEU A 1 86 ? -6.503 6.343 7.720 1.00 96.81 86 LEU A CA 1
ATOM 729 C C . LEU A 1 86 ? -6.681 5.891 6.267 1.00 96.81 86 LEU A C 1
ATOM 731 O O . LEU A 1 86 ? -5.783 6.125 5.463 1.00 96.81 86 LEU A O 1
ATOM 735 N N . ALA A 1 87 ? -7.843 5.336 5.912 1.00 96.81 87 ALA A N 1
ATOM 736 C CA . ALA A 1 87 ? -8.151 4.878 4.559 1.00 96.81 87 ALA A CA 1
ATOM 737 C C . ALA A 1 87 ? -7.988 5.993 3.516 1.00 96.81 87 ALA A C 1
ATOM 739 O O . ALA A 1 87 ? -7.316 5.786 2.509 1.00 96.81 87 ALA A O 1
ATOM 740 N N . LEU A 1 88 ? -8.522 7.195 3.772 1.00 96.12 88 LEU A N 1
ATOM 741 C CA . LEU A 1 88 ? -8.389 8.335 2.855 1.00 96.12 88 LEU A CA 1
ATOM 742 C C . LEU A 1 88 ? -6.919 8.718 2.625 1.00 96.12 88 LEU A C 1
ATOM 744 O O . LEU A 1 88 ? -6.479 8.852 1.485 1.00 96.12 88 LEU A O 1
ATOM 748 N N . LYS A 1 89 ? -6.141 8.836 3.708 1.00 97.88 89 LYS A N 1
ATOM 749 C CA . LYS A 1 89 ? -4.715 9.196 3.640 1.00 97.88 89 LYS A CA 1
ATOM 750 C C . LYS A 1 89 ? -3.894 8.149 2.897 1.00 97.88 89 LYS A C 1
ATOM 752 O O . LYS A 1 89 ? -2.985 8.488 2.145 1.00 97.88 89 LYS A O 1
ATOM 757 N N . GLU A 1 90 ? -4.171 6.878 3.147 1.00 97.94 90 GLU A N 1
ATOM 758 C CA . GLU A 1 90 ? -3.413 5.784 2.550 1.00 97.94 90 GLU A CA 1
ATOM 759 C C . GLU A 1 90 ? -3.814 5.527 1.094 1.00 97.94 90 GLU A C 1
ATOM 761 O O . GLU A 1 90 ? -2.942 5.227 0.284 1.00 97.94 90 GLU A O 1
ATOM 766 N N . THR A 1 91 ? -5.076 5.767 0.727 1.00 97.00 91 THR A N 1
ATOM 767 C CA . THR A 1 91 ? -5.533 5.752 -0.673 1.00 97.00 91 THR A CA 1
ATOM 768 C C . THR A 1 91 ? -4.806 6.813 -1.498 1.00 97.00 91 THR A C 1
ATOM 770 O O . THR A 1 91 ? -4.283 6.516 -2.570 1.00 97.00 91 THR A O 1
ATOM 773 N N . GLU A 1 92 ? -4.697 8.044 -0.987 1.00 96.94 92 GLU A N 1
ATOM 774 C CA . GLU A 1 92 ? -3.958 9.113 -1.671 1.00 96.94 92 GLU A CA 1
ATOM 775 C C . GLU A 1 92 ? -2.480 8.740 -1.867 1.00 96.94 92 GLU A C 1
ATOM 777 O O . GLU A 1 92 ? -1.925 8.888 -2.959 1.00 96.94 92 GLU A O 1
ATOM 782 N N . LYS A 1 93 ? -1.835 8.194 -0.827 1.00 97.81 93 LYS A N 1
ATOM 783 C CA . LYS A 1 93 ? -0.455 7.702 -0.932 1.00 97.81 93 LYS A CA 1
ATOM 784 C C . LYS A 1 93 ? -0.329 6.583 -1.957 1.00 97.81 93 LYS A C 1
ATOM 786 O O . LYS A 1 93 ? 0.599 6.619 -2.757 1.00 97.81 93 LYS A O 1
ATOM 791 N N . PHE A 1 94 ? -1.224 5.600 -1.929 1.00 98.06 94 PHE A N 1
ATOM 792 C CA . PHE A 1 94 ? -1.241 4.489 -2.876 1.00 98.06 94 PHE A CA 1
ATOM 793 C C . PHE A 1 94 ? -1.326 4.988 -4.323 1.00 98.06 94 PHE A C 1
ATOM 795 O O . PHE A 1 94 ? -0.481 4.626 -5.140 1.00 98.06 94 PHE A O 1
ATOM 802 N N . ASN A 1 95 ? -2.245 5.911 -4.615 1.00 96.12 95 ASN A N 1
ATOM 803 C CA . ASN A 1 95 ? -2.379 6.512 -5.944 1.00 96.12 95 ASN A CA 1
ATOM 804 C C . ASN A 1 95 ? -1.103 7.247 -6.383 1.00 96.12 95 ASN A C 1
ATOM 806 O O . ASN A 1 95 ? -0.701 7.160 -7.542 1.00 96.12 95 ASN A O 1
ATOM 810 N N . ASN A 1 96 ? -0.415 7.926 -5.460 1.00 96.69 96 ASN A N 1
ATOM 811 C CA . ASN A 1 96 ? 0.873 8.552 -5.765 1.00 96.69 96 ASN A CA 1
ATOM 812 C C . ASN A 1 96 ? 1.968 7.533 -6.120 1.00 96.69 96 ASN A C 1
ATOM 814 O O . ASN A 1 96 ? 2.800 7.834 -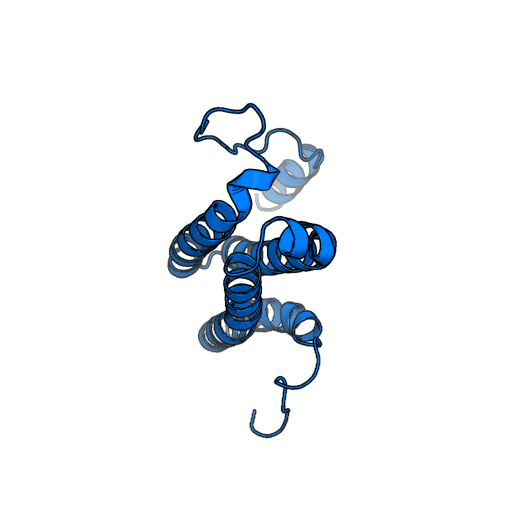6.972 1.00 96.69 96 ASN A O 1
ATOM 818 N N . TYR A 1 97 ? 1.957 6.333 -5.530 1.00 97.00 97 TYR A N 1
ATOM 819 C CA . TYR A 1 97 ? 2.862 5.253 -5.939 1.00 97.00 97 TYR A CA 1
ATOM 820 C C . TYR A 1 97 ? 2.495 4.678 -7.311 1.00 97.00 97 TYR A C 1
ATOM 822 O O . TYR A 1 97 ? 3.398 4.429 -8.104 1.00 97.00 97 TYR A O 1
ATOM 830 N N . LEU A 1 98 ? 1.205 4.522 -7.634 1.00 95.69 98 LEU A N 1
ATOM 831 C CA . LEU A 1 98 ? 0.780 4.054 -8.963 1.00 95.69 98 LEU A CA 1
ATOM 832 C C . LEU A 1 98 ? 1.273 4.974 -10.085 1.00 95.69 98 LEU A C 1
ATOM 834 O O . LEU A 1 98 ? 1.762 4.500 -11.108 1.00 95.69 98 LEU A O 1
ATOM 838 N N . ARG A 1 99 ? 1.235 6.293 -9.860 1.00 95.50 99 ARG A N 1
ATOM 839 C CA . ARG A 1 99 ? 1.726 7.301 -10.815 1.00 95.50 99 ARG A CA 1
ATOM 840 C C . ARG A 1 99 ? 3.205 7.146 -11.180 1.00 95.50 99 ARG A C 1
ATOM 842 O O . ARG A 1 99 ? 3.614 7.655 -12.218 1.00 95.50 99 ARG A O 1
ATOM 849 N N . LEU A 1 100 ? 4.008 6.452 -10.368 1.00 95.00 100 LEU A N 1
ATOM 850 C CA . LEU A 1 100 ? 5.412 6.164 -10.686 1.00 95.00 100 LEU A CA 1
ATOM 851 C C . LEU A 1 100 ? 5.562 5.164 -11.845 1.00 95.00 100 LEU A C 1
ATOM 853 O O . LEU A 1 100 ? 6.604 5.137 -12.494 1.00 95.00 100 LEU A O 1
ATOM 857 N N . PHE A 1 101 ? 4.521 4.374 -12.116 1.00 95.12 101 PHE A N 1
ATOM 858 C CA . PHE A 1 101 ? 4.513 3.278 -13.088 1.00 95.12 101 PHE A CA 1
ATOM 859 C C . PHE A 1 101 ? 3.562 3.512 -14.266 1.00 95.12 101 PHE A C 1
ATOM 861 O O . PHE A 1 101 ? 3.356 2.614 -15.075 1.00 95.12 101 PHE A O 1
ATOM 868 N N . ARG A 1 102 ? 3.013 4.725 -14.396 1.00 91.25 102 ARG A N 1
ATOM 869 C CA . ARG A 1 102 ? 2.056 5.112 -15.446 1.00 91.25 102 ARG A CA 1
ATOM 870 C C . ARG A 1 102 ? 2.531 4.834 -16.877 1.00 91.25 102 ARG A C 1
ATOM 872 O O . ARG A 1 102 ? 1.731 4.577 -17.755 1.00 91.25 102 ARG A O 1
ATOM 879 N N . HIS A 1 103 ? 3.841 4.785 -17.127 1.00 88.38 103 HIS A N 1
ATOM 880 C CA . HIS A 1 103 ? 4.363 4.461 -18.464 1.00 88.38 103 HIS A CA 1
ATOM 881 C C . HIS A 1 103 ? 3.997 3.041 -18.942 1.00 88.38 103 HIS A C 1
ATOM 883 O O . HIS A 1 103 ? 4.026 2.799 -20.141 1.00 88.38 103 HIS A O 1
ATOM 889 N N . PHE A 1 104 ? 3.609 2.135 -18.035 1.00 87.31 104 PHE A N 1
ATOM 890 C CA . PHE A 1 104 ? 3.069 0.818 -18.388 1.00 87.31 104 PHE A CA 1
ATOM 891 C C . PHE A 1 104 ? 1.589 0.849 -18.799 1.00 87.31 104 PHE A C 1
ATOM 893 O O . PHE A 1 104 ? 1.101 -0.130 -19.357 1.00 87.31 104 PHE A O 1
ATOM 900 N N . THR A 1 105 ? 0.872 1.933 -18.497 1.00 75.44 105 THR A N 1
ATOM 901 C CA . THR A 1 105 ? -0.562 2.112 -18.779 1.00 7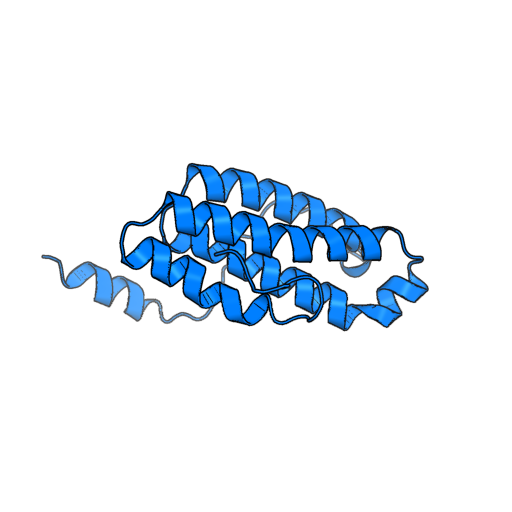5.44 105 THR A CA 1
ATOM 902 C C . THR A 1 105 ? -0.831 3.193 -19.827 1.00 75.44 105 THR A C 1
ATOM 904 O O . THR A 1 105 ? -1.853 3.142 -20.495 1.00 75.44 105 THR A O 1
ATOM 907 N N . ASP A 1 106 ? 0.096 4.138 -20.006 1.00 64.00 106 ASP A N 1
ATOM 908 C CA . ASP A 1 106 ? -0.079 5.370 -20.787 1.00 64.00 106 ASP A CA 1
ATOM 909 C C . ASP A 1 106 ? 0.184 5.218 -22.308 1.00 64.00 106 ASP A C 1
ATOM 911 O O . ASP A 1 106 ? 0.353 6.228 -22.992 1.00 64.00 106 ASP A O 1
ATOM 915 N N . GLU A 1 107 ? 0.208 4.012 -22.892 1.00 55.34 107 GLU A N 1
ATOM 916 C CA . GLU A 1 107 ? 0.247 3.857 -24.366 1.00 55.34 107 GLU A CA 1
ATOM 917 C C . GLU A 1 107 ? -1.141 4.068 -25.024 1.00 55.34 107 GLU A C 1
ATOM 919 O O . GLU A 1 107 ? -1.461 3.320 -25.937 1.00 55.34 107 GLU A O 1
ATOM 924 N N . ASP A 1 108 ? -1.953 5.042 -24.559 1.00 48.06 108 ASP A N 1
ATOM 925 C CA . ASP A 1 108 ? -3.109 5.690 -25.251 1.00 48.06 108 ASP A CA 1
ATOM 926 C C . ASP A 1 108 ? -4.374 5.975 -24.383 1.00 48.06 108 ASP A C 1
ATOM 928 O O . ASP A 1 108 ? -5.485 5.935 -24.911 1.00 48.06 108 ASP A O 1
ATOM 932 N N . GLU A 1 109 ? -4.288 6.334 -23.093 1.00 47.94 109 GLU A N 1
ATOM 933 C CA . GLU A 1 109 ? -5.470 6.860 -22.365 1.00 47.94 109 GLU A CA 1
ATOM 934 C C . GLU A 1 109 ? -5.184 8.207 -21.673 1.00 47.94 109 GLU A C 1
ATOM 936 O O . GLU A 1 109 ? -4.194 8.327 -20.946 1.00 47.94 109 GLU A O 1
ATOM 941 N N . PRO A 1 110 ? -5.995 9.264 -21.915 1.00 42.72 110 PRO A N 1
ATOM 942 C CA . PRO A 1 110 ? -5.938 10.472 -21.098 1.00 42.72 110 PRO A CA 1
ATOM 943 C C . PRO A 1 110 ? -6.267 10.122 -19.641 1.00 42.72 110 PRO A C 1
ATOM 945 O O . PRO A 1 110 ? -6.988 9.160 -19.395 1.00 42.72 110 PRO A O 1
ATOM 948 N N . ASP A 1 111 ? -5.734 10.906 -18.693 1.00 49.88 111 ASP A N 1
ATOM 949 C CA . ASP A 1 111 ? -6.065 10.846 -17.260 1.00 49.88 111 ASP A CA 1
ATOM 950 C C . ASP A 1 111 ? -7.580 11.081 -17.060 1.00 49.88 111 ASP A C 1
ATOM 952 O O . ASP A 1 111 ? -8.012 12.167 -16.667 1.00 49.88 111 ASP A O 1
ATOM 956 N N . ASP A 1 112 ? -8.403 10.078 -17.347 1.00 47.47 112 ASP A N 1
ATOM 957 C CA . ASP A 1 112 ? -9.806 10.069 -16.985 1.00 47.47 112 ASP A CA 1
ATOM 958 C C . ASP A 1 112 ? -9.847 9.694 -15.502 1.00 47.47 112 ASP A C 1
ATOM 960 O O . ASP A 1 112 ? -9.816 8.535 -15.080 1.00 47.47 112 ASP A O 1
ATOM 964 N N . GLU A 1 113 ? -9.833 10.742 -14.680 1.00 50.47 113 GLU A N 1
ATOM 965 C CA . GLU A 1 113 ? -10.330 10.706 -13.314 1.00 50.47 113 GLU A CA 1
ATOM 966 C C . GLU A 1 113 ? -11.743 10.098 -13.313 1.00 50.47 113 GLU A C 1
ATOM 968 O O . GLU A 1 113 ? -12.707 10.833 -13.451 1.00 50.47 113 GLU A O 1
ATOM 973 N N . GLU A 1 114 ? -11.866 8.771 -13.192 1.00 44.72 114 GLU A N 1
ATOM 974 C CA . GLU A 1 114 ? -13.006 8.037 -12.615 1.00 44.72 114 GLU A CA 1
ATOM 975 C C . GLU A 1 114 ? -12.787 6.512 -12.725 1.00 44.72 114 GLU A C 1
ATOM 977 O O . GLU A 1 114 ? -13.373 5.821 -13.551 1.00 44.72 114 GLU A O 1
ATOM 982 N N . PHE A 1 115 ? -12.003 5.925 -11.811 1.00 34.69 115 PHE A N 1
ATOM 983 C CA . PHE A 1 115 ? -12.153 4.493 -11.509 1.00 34.69 115 PHE A CA 1
ATOM 984 C C . PHE A 1 115 ? -13.382 4.288 -10.607 1.00 34.69 115 PHE A C 1
ATOM 986 O O . PHE A 1 115 ? -13.269 3.884 -9.448 1.00 34.69 115 PHE A O 1
ATOM 993 N N . PHE A 1 116 ? -14.579 4.546 -11.137 1.00 34.38 116 PHE A N 1
ATOM 994 C CA . PHE A 1 116 ? -15.743 3.788 -10.695 1.00 34.38 116 PHE A CA 1
ATOM 995 C C . PHE A 1 116 ? -15.590 2.389 -11.290 1.00 34.38 116 PHE A C 1
ATOM 997 O O . PHE A 1 116 ? -15.733 2.195 -12.492 1.00 34.38 116 PHE A O 1
ATOM 1004 N N . ARG A 1 117 ? -15.262 1.396 -10.458 1.00 39.31 117 ARG A N 1
ATOM 1005 C CA . ARG A 1 117 ? -15.416 -0.005 -10.860 1.00 39.31 117 ARG A CA 1
ATOM 1006 C C . ARG A 1 117 ? -16.913 -0.316 -10.931 1.00 39.31 117 ARG A C 1
ATOM 1008 O O . ARG A 1 117 ? -17.484 -0.793 -9.953 1.00 39.31 117 ARG A O 1
ATOM 1015 N N . GLU A 1 118 ? -17.545 -0.023 -12.062 1.00 42.00 118 GLU A N 1
ATOM 1016 C CA . GLU A 1 118 ? -18.621 -0.887 -12.543 1.00 42.00 118 GLU A CA 1
ATOM 1017 C C . GLU A 1 118 ? -17.960 -2.187 -13.035 1.00 42.00 118 GLU A C 1
ATOM 1019 O O . GLU A 1 118 ? -16.889 -2.162 -13.635 1.00 42.00 118 GLU A O 1
ATOM 1024 N N . ASP A 1 119 ? -18.561 -3.320 -12.681 1.00 43.34 119 ASP A N 1
ATOM 1025 C CA . ASP A 1 119 ? -18.168 -4.686 -13.051 1.00 43.34 119 ASP A CA 1
ATOM 1026 C C . ASP A 1 119 ? -17.042 -5.344 -12.227 1.00 43.34 119 ASP A C 1
ATOM 1028 O O . ASP A 1 119 ? -16.056 -5.878 -12.734 1.00 43.34 119 ASP A O 1
ATOM 1032 N N . VAL A 1 120 ? -17.274 -5.461 -10.916 1.00 40.22 120 VAL A N 1
ATOM 1033 C CA . VAL A 1 120 ? -17.086 -6.778 -10.286 1.00 40.22 120 VAL A CA 1
ATOM 1034 C C . VAL A 1 120 ? -18.472 -7.391 -10.189 1.00 40.22 120 VAL A C 1
ATOM 1036 O O . VAL A 1 120 ? -19.338 -6.841 -9.512 1.00 40.22 120 VAL A O 1
ATOM 1039 N N . ASP A 1 121 ? -18.669 -8.519 -10.867 1.00 39.91 121 ASP A N 1
ATOM 1040 C CA . ASP A 1 121 ? -19.859 -9.373 -10.802 1.00 39.91 121 ASP A CA 1
ATOM 1041 C C . ASP A 1 121 ? -19.991 -10.020 -9.405 1.00 39.91 121 ASP A C 1
ATOM 1043 O O . ASP A 1 121 ? -19.957 -11.235 -9.214 1.00 39.91 121 ASP A O 1
ATOM 1047 N N . ILE A 1 122 ? -20.087 -9.181 -8.372 1.00 40.56 122 ILE A N 1
ATOM 1048 C CA . ILE A 1 122 ? -20.679 -9.554 -7.101 1.00 40.56 122 ILE A CA 1
ATOM 1049 C C . ILE A 1 122 ? -22.167 -9.454 -7.365 1.00 40.56 122 ILE A C 1
ATOM 1051 O O . ILE A 1 122 ? -22.719 -8.355 -7.407 1.00 40.56 122 ILE A O 1
ATOM 1055 N N . THR A 1 123 ? -22.798 -10.608 -7.580 1.00 39.19 123 THR A N 1
ATOM 1056 C CA . THR A 1 123 ? -24.255 -10.755 -7.593 1.00 39.19 123 THR A CA 1
ATOM 1057 C C . THR A 1 123 ? -24.896 -9.735 -6.647 1.00 39.19 123 THR A C 1
ATOM 1059 O O . THR A 1 123 ? -24.730 -9.781 -5.423 1.00 39.19 123 THR A O 1
ATOM 1062 N N . LYS A 1 124 ? -25.597 -8.766 -7.242 1.00 42.53 124 LYS A N 1
ATOM 1063 C CA . LYS A 1 124 ? -26.285 -7.660 -6.558 1.00 42.53 124 LYS A CA 1
ATOM 1064 C C . LYS A 1 124 ? -27.242 -8.165 -5.461 1.00 42.53 124 LYS A C 1
ATOM 1066 O O . LYS A 1 124 ? -27.566 -7.436 -4.528 1.00 42.53 124 LYS A O 1
ATOM 1071 N N . ASP A 1 125 ? -27.603 -9.445 -5.532 1.00 43.50 125 ASP A N 1
ATOM 1072 C CA . ASP A 1 125 ? -28.416 -10.185 -4.570 1.00 43.50 125 ASP A CA 1
ATOM 1073 C C . ASP A 1 125 ? -27.742 -10.427 -3.210 1.00 43.50 125 ASP A C 1
ATOM 1075 O O . ASP A 1 125 ? -28.443 -10.648 -2.221 1.00 43.50 125 ASP A O 1
ATOM 1079 N N . THR A 1 126 ? -26.411 -10.356 -3.099 1.00 47.88 126 THR A N 1
ATOM 1080 C CA . THR A 1 126 ? -25.731 -10.634 -1.819 1.00 47.88 126 THR A CA 1
ATOM 1081 C C . THR A 1 126 ? -25.814 -9.441 -0.861 1.00 47.88 126 THR A C 1
ATOM 1083 O O . THR A 1 126 ? -26.065 -9.623 0.328 1.00 47.88 126 THR A O 1
ATOM 1086 N N . ILE A 1 127 ? -25.692 -8.209 -1.367 1.00 46.78 127 ILE A N 1
ATOM 1087 C CA . ILE A 1 127 ? -25.749 -6.987 -0.541 1.00 46.78 127 ILE A CA 1
ATOM 1088 C C . ILE A 1 127 ? -27.184 -6.725 -0.060 1.00 46.78 127 ILE A C 1
ATOM 1090 O O . ILE A 1 127 ? -27.407 -6.421 1.112 1.00 46.78 127 ILE A O 1
ATOM 1094 N N . ASP A 1 128 ? -28.165 -6.937 -0.938 1.00 47.44 128 ASP A N 1
ATOM 1095 C CA . ASP A 1 128 ? -29.587 -6.778 -0.622 1.00 47.44 128 ASP A CA 1
ATOM 1096 C C . ASP A 1 128 ? -30.098 -7.854 0.356 1.00 47.44 128 ASP A C 1
ATOM 1098 O O . ASP A 1 128 ? -31.020 -7.596 1.131 1.00 47.44 128 ASP A O 1
ATOM 1102 N N . SER A 1 129 ? -29.488 -9.046 0.354 1.00 49.12 129 SER A N 1
ATOM 1103 C CA . SER A 1 129 ? -29.790 -10.115 1.318 1.00 49.12 129 SER A CA 1
ATOM 1104 C C . SER A 1 129 ? -29.170 -9.869 2.695 1.00 49.12 129 SER A C 1
ATOM 1106 O O . SER A 1 129 ? -29.753 -10.264 3.700 1.00 49.12 129 SER A O 1
ATOM 1108 N N . ILE A 1 130 ? -28.019 -9.192 2.761 1.00 50.44 130 ILE A N 1
ATOM 1109 C CA . ILE A 1 130 ? -27.353 -8.841 4.025 1.00 50.44 130 ILE A CA 1
ATOM 1110 C C . ILE A 1 130 ? -28.075 -7.673 4.716 1.00 50.44 130 ILE A C 1
ATOM 1112 O O . ILE A 1 130 ? -28.278 -7.713 5.924 1.00 50.44 130 ILE A O 1
ATOM 1116 N N . LEU A 1 131 ? -28.541 -6.669 3.964 1.00 46.03 131 LEU A N 1
ATOM 1117 C CA . LEU A 1 131 ? -29.208 -5.482 4.528 1.00 46.03 131 LEU A CA 1
ATOM 1118 C C . LEU A 1 131 ? -30.669 -5.714 4.954 1.00 46.03 131 LEU A C 1
ATOM 1120 O O . LEU A 1 131 ? -31.222 -4.907 5.698 1.00 46.03 131 LEU A O 1
ATOM 1124 N N . LYS A 1 132 ? -31.310 -6.800 4.502 1.00 46.53 132 LYS A N 1
ATOM 1125 C CA . LYS A 1 132 ? -32.701 -7.148 4.860 1.00 46.53 132 LYS A CA 1
ATOM 1126 C C . LYS A 1 132 ? -32.826 -8.060 6.084 1.00 46.53 132 LYS A C 1
ATOM 1128 O O . LYS A 1 132 ? -33.945 -8.397 6.454 1.00 46.53 132 LYS A O 1
ATOM 1133 N N . LEU A 1 133 ? -31.716 -8.464 6.702 1.00 47.06 133 LEU A N 1
ATOM 1134 C CA . LEU A 1 133 ? -31.730 -9.306 7.905 1.00 47.06 133 LEU A CA 1
ATOM 1135 C C . LEU A 1 133 ? -31.778 -8.506 9.219 1.00 47.06 133 LEU A C 1
ATOM 1137 O O . LEU A 1 133 ? -31.985 -9.108 10.268 1.00 47.06 133 LEU A O 1
ATOM 1141 N N . ASP A 1 134 ? -31.670 -7.174 9.148 1.00 47.91 134 ASP A N 1
ATOM 1142 C CA . ASP A 1 134 ? -31.711 -6.264 10.304 1.00 47.91 134 ASP A CA 1
ATOM 1143 C C . ASP A 1 134 ? -33.017 -5.433 10.399 1.00 47.91 134 ASP A C 1
ATOM 1145 O O . ASP A 1 134 ? -33.016 -4.317 10.927 1.00 47.91 134 ASP A O 1
ATOM 1149 N N . GLN A 1 135 ? -34.154 -5.960 9.917 1.00 41.97 135 GLN A N 1
ATOM 1150 C CA . GLN A 1 135 ? -35.497 -5.421 10.217 1.00 41.97 135 GLN A CA 1
ATOM 1151 C C . GLN A 1 135 ? -36.453 -6.486 10.751 1.00 41.97 135 GLN A C 1
ATOM 1153 O O . GLN A 1 135 ? -36.513 -7.585 10.157 1.00 41.97 135 GLN A O 1
#

Foldseek 3Di:
DPDDPPVPDPCLVVCLVVLLVCLVVVNPVVSVVSLVVSLVVLVVVLVVLLPDDPVVVVVCVVVNVVSLVVNVSSLVSCVVSVVVVVSVVSVVVSVVSVVSVCVVVVPDDDPPPDPPPDDPPPPPVVVVVVVVVPD

pLDDT: mean 79.75, std 22.75, range [34.38, 98.06]

Sequence (135 aa):
MEKMPVDKFGYYTLLEPFIGGYYEIEKTDKARKLYQDVAKKYQENLKYYSELTIENQTRYLDEIVSDIERYRGLVDLLVIYNDKDLALKETEKFNNYLRLFRHFTDEDEPDDEEFFREDVDITKDTIDSILKLDQ

Secondary structure (DSSP, 8-state):
--S--GGGSSGGGGGHHHHHHHHHTT-HHHHHHHHHHHHHHHHHHHHHHHTS-HHHHHHTHHHHHHHHHHHHHHHHHHHHTT-HHHHHHHHHHHHHHHGGGGGGT-SS---------------THHHHHHHTS--